Protein AF-A0A4U7CLE0-F1 (afdb_monomer_lite)

Structure (mmCIF, N/CA/C/O backbone):
data_AF-A0A4U7CLE0-F1
#
_entry.id   AF-A0A4U7CLE0-F1
#
loop_
_atom_site.group_PDB
_atom_site.id
_atom_site.type_symbol
_atom_site.label_atom_id
_atom_site.label_alt_id
_atom_site.label_comp_id
_atom_site.label_asym_id
_atom_site.label_entity_id
_atom_site.label_seq_id
_atom_site.pdbx_PDB_ins_code
_atom_site.Cartn_x
_atom_site.Cartn_y
_atom_site.Cartn_z
_atom_site.occupancy
_atom_site.B_iso_or_equiv
_atom_site.auth_seq_id
_atom_site.auth_comp_id
_atom_site.auth_asym_id
_atom_site.auth_atom_id
_atom_site.pdbx_PDB_model_num
ATOM 1 N N . MET A 1 1 ? -67.711 -23.130 30.807 1.00 40.66 1 MET A N 1
ATOM 2 C CA . MET A 1 1 ? -66.613 -24.091 31.036 1.00 40.66 1 MET A CA 1
ATOM 3 C C . MET A 1 1 ? -65.435 -23.327 31.626 1.00 40.66 1 MET A C 1
ATOM 5 O O . MET A 1 1 ? -64.977 -22.416 30.959 1.00 40.66 1 MET A O 1
ATOM 9 N N . LYS A 1 2 ? -65.021 -23.701 32.847 1.00 35.91 2 LYS A N 1
ATOM 10 C CA . LYS A 1 2 ? -63.702 -23.518 33.491 1.00 35.91 2 LYS A CA 1
ATOM 11 C C . LYS A 1 2 ? -63.075 -22.110 33.518 1.00 35.91 2 LYS A C 1
ATOM 13 O O . LYS A 1 2 ? -62.441 -21.675 32.570 1.00 35.91 2 LYS A O 1
ATOM 18 N N . ASP A 1 3 ? -63.266 -21.456 34.660 1.00 41.31 3 ASP A N 1
ATOM 19 C CA . ASP A 1 3 ? -62.210 -21.171 35.640 1.00 41.31 3 ASP A CA 1
ATOM 20 C C . ASP A 1 3 ? -60.822 -20.677 35.170 1.00 41.31 3 ASP A C 1
ATOM 22 O O . ASP A 1 3 ? -60.054 -21.418 34.566 1.00 41.31 3 ASP A O 1
ATOM 26 N N . ILE A 1 4 ? -60.469 -19.501 35.717 1.00 48.44 4 ILE A N 1
ATOM 27 C CA . ILE A 1 4 ? -59.294 -19.308 36.593 1.00 48.44 4 ILE A CA 1
ATOM 28 C C . ILE A 1 4 ? -57.931 -18.989 35.943 1.00 48.44 4 ILE A C 1
ATOM 30 O O . ILE A 1 4 ? -57.308 -19.829 35.309 1.00 48.44 4 ILE A O 1
ATOM 34 N N . LEU A 1 5 ? -57.443 -17.801 36.353 1.00 43.69 5 LEU A N 1
ATOM 35 C CA . LEU A 1 5 ? -56.047 -17.394 36.600 1.00 43.69 5 LEU A CA 1
ATOM 36 C C . LEU A 1 5 ? -55.096 -17.371 35.384 1.00 43.69 5 LEU A C 1
ATOM 38 O O . LEU A 1 5 ? -55.234 -18.112 34.431 1.00 43.69 5 LEU A O 1
ATOM 42 N N . LEU A 1 6 ? -54.072 -16.532 35.306 1.00 46.84 6 LEU A N 1
ATOM 43 C CA . LEU A 1 6 ? -53.240 -15.880 36.312 1.00 46.84 6 LEU A CA 1
ATOM 44 C C . LEU A 1 6 ? -52.774 -14.558 35.662 1.00 46.84 6 LEU A C 1
ATOM 46 O O . LEU A 1 6 ? -52.442 -14.523 34.482 1.00 46.84 6 LEU A O 1
ATOM 50 N N . GLN A 1 7 ? -52.850 -13.431 36.371 1.00 42.03 7 GLN A N 1
ATOM 51 C CA . GLN A 1 7 ? -51.646 -12.787 36.916 1.00 42.03 7 GLN A CA 1
ATOM 52 C C . GLN A 1 7 ? -50.522 -12.585 35.888 1.00 42.03 7 GLN A C 1
ATOM 54 O O . GLN A 1 7 ? -49.706 -13.464 35.653 1.00 42.03 7 GLN A O 1
ATOM 59 N N . HIS A 1 8 ? -50.375 -11.365 35.399 1.00 45.88 8 HIS A N 1
ATOM 60 C CA . HIS A 1 8 ? -49.468 -10.401 36.022 1.00 45.88 8 HIS A CA 1
ATOM 61 C C . HIS A 1 8 ? -49.809 -9.044 35.392 1.00 45.88 8 HIS A C 1
ATOM 63 O O . HIS A 1 8 ? -49.817 -8.894 34.179 1.00 45.88 8 HIS A O 1
ATOM 69 N N . SER A 1 9 ? -50.388 -8.122 36.159 1.00 44.41 9 SER A N 1
ATOM 70 C CA . SER A 1 9 ? -49.627 -7.142 36.940 1.00 44.41 9 SER A CA 1
ATOM 71 C C . SER A 1 9 ? -48.774 -6.267 36.021 1.00 44.41 9 SER A C 1
ATOM 73 O O . SER A 1 9 ? -48.004 -6.767 35.220 1.00 44.41 9 SER A O 1
ATOM 75 N N . LEU A 1 10 ? -48.703 -4.971 36.176 1.00 45.88 10 LEU A N 1
ATOM 76 C CA . LEU A 1 10 ? -49.367 -4.061 37.072 1.00 45.88 10 LEU A CA 1
ATOM 77 C C . LEU A 1 10 ? -48.814 -2.740 36.517 1.00 45.88 10 LEU A C 1
ATOM 79 O O . LEU A 1 10 ? -47.602 -2.575 36.506 1.00 45.88 10 LEU A O 1
ATOM 83 N N . TRP A 1 11 ? -49.683 -1.835 36.083 1.00 40.91 11 TRP A N 1
ATOM 84 C CA . TRP A 1 11 ? -49.598 -0.440 36.510 1.00 40.91 11 TRP A CA 1
ATOM 85 C C . TRP A 1 11 ? -48.518 0.420 35.817 1.00 40.91 11 TRP A C 1
ATOM 87 O O . TRP A 1 11 ? -47.322 0.184 35.891 1.00 40.91 11 TRP A O 1
ATOM 97 N N . ILE A 1 12 ? -48.959 1.371 34.985 1.00 43.28 12 ILE A N 1
ATOM 98 C CA . ILE A 1 12 ? -49.160 2.781 35.392 1.00 43.28 12 ILE A CA 1
ATOM 99 C C . ILE A 1 12 ? -47.794 3.381 35.771 1.00 43.28 12 ILE A C 1
ATOM 101 O O . ILE A 1 12 ? -47.243 3.089 36.819 1.00 43.28 12 ILE A O 1
ATOM 105 N N . GLY A 1 13 ? -47.135 4.142 34.903 1.00 41.06 13 GLY A N 1
ATOM 106 C CA . GLY A 1 13 ? -47.599 5.456 34.471 1.00 41.06 13 GLY A CA 1
ATOM 107 C C . GLY A 1 13 ? -47.085 6.514 35.449 1.00 41.06 13 GLY A C 1
ATOM 108 O O . GLY A 1 13 ? -47.757 6.775 36.434 1.00 41.06 13 GLY A O 1
ATOM 109 N N . ILE A 1 14 ? -45.914 7.109 35.184 1.00 49.94 14 ILE A N 1
ATOM 110 C CA . ILE A 1 14 ? -45.386 8.311 35.864 1.00 49.94 14 ILE A CA 1
ATOM 111 C C . ILE A 1 14 ? -44.553 9.075 34.814 1.00 49.94 14 ILE A C 1
ATOM 113 O O . ILE A 1 14 ? -43.572 8.540 34.314 1.00 49.94 14 ILE A O 1
ATOM 117 N N . VAL A 1 15 ? -45.087 10.127 34.185 1.00 46.94 15 VAL A N 1
ATOM 118 C CA . VAL A 1 15 ? -45.097 11.552 34.593 1.00 46.94 15 VAL A CA 1
ATOM 119 C C . VAL A 1 15 ? -43.751 12.266 34.378 1.00 46.94 15 VAL A C 1
ATOM 121 O O . VAL A 1 15 ? -42.725 11.921 34.949 1.00 46.94 15 VAL A O 1
ATOM 124 N N . PHE A 1 16 ? -43.840 13.308 33.544 1.00 45.84 16 PHE A N 1
ATOM 125 C CA . PHE A 1 16 ? -42.954 14.460 33.356 1.00 45.84 16 PHE A CA 1
ATOM 126 C C . PHE A 1 16 ? -42.099 14.863 34.576 1.00 45.84 16 PHE A C 1
ATOM 128 O O . PHE A 1 16 ? -42.643 15.285 35.591 1.00 45.84 16 PHE A O 1
ATOM 135 N N . ALA A 1 17 ? -40.774 14.860 34.401 1.00 42.44 17 ALA A N 1
ATOM 136 C CA . ALA A 1 17 ? -39.764 15.761 34.987 1.00 42.44 17 ALA A CA 1
ATOM 137 C C . ALA A 1 17 ? -38.390 15.249 34.500 1.00 42.44 17 ALA A C 1
ATOM 139 O O . ALA A 1 17 ? -38.132 14.059 34.581 1.00 42.44 17 ALA A O 1
ATOM 140 N N . GLY A 1 18 ? -37.444 16.004 33.958 1.00 35.59 18 GLY A N 1
ATOM 141 C CA . GLY A 1 18 ? -37.301 17.425 33.726 1.00 35.59 18 GLY A CA 1
ATOM 142 C C . GLY A 1 18 ? -35.910 17.679 33.123 1.00 35.59 18 GLY A C 1
ATOM 143 O O . GLY A 1 18 ? -35.146 16.753 32.870 1.00 35.59 18 GLY A O 1
ATOM 144 N N . VAL A 1 19 ? -35.591 18.965 32.981 1.00 43.28 19 VAL A N 1
ATOM 145 C CA . VAL A 1 19 ? -34.226 19.516 32.920 1.00 43.28 19 VAL A CA 1
ATOM 146 C C . VAL A 1 19 ? -33.447 19.287 31.615 1.00 43.28 19 VAL A C 1
ATOM 148 O O . VAL A 1 19 ? -32.623 18.394 31.467 1.00 43.28 19 VAL A O 1
ATOM 151 N N . LEU A 1 20 ? -33.663 20.212 30.679 1.00 44.00 20 LEU A N 1
ATOM 152 C CA . LEU A 1 20 ? -32.639 21.160 30.218 1.00 44.00 20 LEU A CA 1
ATOM 153 C C . LEU A 1 20 ? -31.181 20.832 30.635 1.00 44.00 20 LEU A C 1
ATOM 155 O O . LEU A 1 20 ? -30.659 21.444 31.560 1.00 44.00 20 LEU A O 1
ATOM 159 N N . ALA A 1 21 ? -30.510 19.905 29.947 1.00 45.47 21 ALA A N 1
ATOM 160 C CA . ALA A 1 21 ? -29.055 19.734 30.037 1.00 45.47 21 ALA A CA 1
ATOM 161 C C . ALA A 1 21 ? -28.500 18.917 28.854 1.00 45.47 21 ALA A C 1
ATOM 163 O O . ALA A 1 21 ? -28.025 17.800 29.020 1.00 45.47 21 ALA A O 1
ATOM 164 N N . VAL A 1 22 ? -28.523 19.476 27.642 1.00 40.94 22 VAL A N 1
ATOM 165 C CA . VAL A 1 22 ? -27.595 19.043 26.576 1.00 40.94 22 VAL A CA 1
ATOM 166 C C . VAL A 1 22 ? -26.777 20.252 26.136 1.00 40.94 22 VAL A C 1
ATOM 168 O O . VAL A 1 22 ? -26.729 20.643 24.976 1.00 40.94 22 VAL A O 1
ATOM 171 N N . ALA A 1 23 ? -26.160 20.894 27.124 1.00 42.25 23 ALA A N 1
ATOM 172 C CA . ALA A 1 23 ? -24.955 21.666 26.912 1.00 42.25 23 ALA A CA 1
ATOM 173 C C . ALA A 1 23 ? -23.780 20.761 27.300 1.00 42.25 23 ALA A C 1
ATOM 175 O O . ALA A 1 23 ? -23.772 20.194 28.388 1.00 42.25 23 ALA A O 1
ATOM 176 N N . LEU A 1 24 ? -22.788 20.681 26.411 1.00 43.50 24 LEU A N 1
ATOM 177 C CA . LEU A 1 24 ? -21.425 20.212 26.681 1.00 43.50 24 LEU A CA 1
ATOM 178 C C . LEU A 1 24 ? -21.230 18.694 26.853 1.00 43.50 24 LEU A C 1
ATOM 180 O O . LEU A 1 24 ? -20.887 18.207 27.924 1.00 43.50 24 LEU A O 1
ATOM 184 N N . VAL A 1 25 ? -21.226 17.978 25.725 1.00 43.31 25 VAL A N 1
ATOM 185 C CA . VAL A 1 25 ? -20.237 16.900 25.521 1.00 43.31 25 VAL A CA 1
ATOM 186 C C . VAL A 1 25 ? -19.286 17.308 24.390 1.00 43.31 25 VAL A C 1
ATOM 188 O O . VAL A 1 25 ? -19.076 16.600 23.416 1.00 43.31 25 VAL A O 1
ATOM 191 N N . SER A 1 26 ? -18.676 18.488 24.536 1.00 43.38 26 SER A N 1
ATOM 192 C CA . SER A 1 26 ? -17.303 18.677 24.066 1.00 43.38 26 SER A CA 1
ATOM 193 C C . SER A 1 26 ? -16.402 18.064 25.124 1.00 43.38 26 SER A C 1
ATOM 195 O O . SER A 1 26 ? -15.986 18.730 26.068 1.00 43.38 26 SER A O 1
ATOM 197 N N . LYS A 1 27 ? -16.141 16.767 25.002 1.00 37.81 27 LYS A N 1
ATOM 198 C CA . LYS A 1 27 ? -15.020 16.143 25.693 1.00 37.81 27 LYS A CA 1
ATOM 199 C C . LYS A 1 27 ? -14.521 14.996 24.842 1.00 37.81 27 LYS A C 1
ATOM 201 O O . LYS A 1 27 ? -15.041 13.891 24.883 1.00 37.81 27 LYS A O 1
ATOM 206 N N . THR A 1 28 ? -13.511 15.349 24.057 1.00 37.78 28 THR A N 1
ATOM 207 C CA . THR A 1 28 ? -12.345 14.504 23.857 1.00 37.78 28 THR A CA 1
ATOM 208 C C . THR A 1 28 ? -12.708 13.123 23.328 1.00 37.78 28 THR A C 1
ATOM 210 O O . THR A 1 28 ? -12.838 12.165 24.086 1.00 37.78 28 THR A O 1
ATOM 213 N N . ILE A 1 29 ? -12.752 12.992 21.999 1.00 39.56 29 ILE A N 1
ATOM 214 C CA . ILE A 1 29 ? -12.310 11.737 21.393 1.00 39.56 29 ILE A CA 1
ATOM 215 C C . ILE A 1 29 ? -10.848 11.623 21.819 1.00 39.56 29 ILE A C 1
ATOM 217 O O . ILE A 1 29 ? -9.944 12.169 21.188 1.00 39.56 29 ILE A O 1
ATOM 221 N N . MET A 1 30 ? -10.639 11.022 22.993 1.00 34.88 30 MET A N 1
ATOM 222 C CA . MET A 1 30 ? -9.356 10.498 23.390 1.00 34.88 30 MET A CA 1
ATOM 223 C C . MET A 1 30 ? -8.995 9.579 22.245 1.00 34.88 30 MET A C 1
ATOM 225 O O . MET A 1 30 ? -9.617 8.538 22.032 1.00 34.88 30 MET A O 1
ATOM 229 N N . ARG A 1 31 ? -8.014 10.042 21.480 1.00 37.50 31 ARG A N 1
ATOM 230 C CA . ARG A 1 31 ? -7.074 9.244 20.723 1.00 37.50 31 ARG A CA 1
ATOM 231 C C . ARG A 1 31 ? -6.514 8.202 21.697 1.00 37.50 31 ARG A C 1
ATOM 233 O O . ARG A 1 31 ? -5.413 8.341 22.205 1.00 37.50 31 ARG A O 1
ATOM 240 N N . SER A 1 32 ? -7.314 7.189 22.028 1.00 33.50 32 SER A N 1
ATOM 241 C CA . SER A 1 32 ? -6.799 5.888 22.412 1.00 33.50 32 SER A CA 1
ATOM 242 C C . SER A 1 32 ? -6.222 5.340 21.123 1.00 33.50 32 SER A C 1
ATOM 244 O O . SER A 1 32 ? -6.834 4.539 20.423 1.00 33.50 32 SER A O 1
ATOM 246 N N . GLU A 1 33 ? -5.036 5.843 20.790 1.00 42.88 33 GLU A N 1
ATOM 247 C CA . GLU A 1 33 ? -3.987 4.981 20.290 1.00 42.88 33 GLU A CA 1
ATOM 248 C C . GLU A 1 33 ? -3.898 3.864 21.323 1.00 42.88 33 GLU A C 1
ATOM 250 O O . GLU A 1 33 ? -3.228 3.971 22.351 1.00 42.88 33 GLU A O 1
ATOM 255 N N . LEU A 1 34 ? -4.695 2.818 21.098 1.00 43.78 34 LEU A N 1
ATOM 256 C CA . LEU A 1 34 ? -4.426 1.516 21.651 1.00 43.78 34 LEU A CA 1
ATOM 257 C C . LEU A 1 34 ? -3.068 1.177 21.042 1.00 43.78 34 LEU A C 1
ATOM 259 O O . LEU A 1 34 ? -2.982 0.672 19.929 1.00 43.78 34 LEU A O 1
ATOM 263 N N . SER A 1 35 ? -2.003 1.605 21.720 1.00 45.56 35 SER A N 1
ATOM 264 C CA . SER A 1 35 ? -0.630 1.263 21.397 1.00 45.56 35 SER A CA 1
ATOM 265 C C . SER A 1 35 ? -0.487 -0.211 21.744 1.00 45.56 35 SER A C 1
ATOM 267 O O . SER A 1 35 ? 0.071 -0.608 22.767 1.00 45.56 35 SER A O 1
ATOM 269 N N . THR A 1 36 ? -1.114 -1.050 20.922 1.00 55.31 36 THR A N 1
ATOM 270 C CA . THR A 1 36 ? -0.739 -2.440 20.784 1.00 55.31 36 THR A CA 1
ATOM 271 C C . THR A 1 36 ? 0.696 -2.381 20.319 1.00 55.31 36 THR A C 1
ATOM 273 O O . THR A 1 36 ? 0.968 -1.988 19.184 1.00 55.31 36 THR A O 1
ATOM 276 N N . SER A 1 37 ? 1.614 -2.685 21.238 1.00 54.88 37 SER A N 1
ATOM 277 C CA . SER A 1 37 ? 3.017 -2.869 20.894 1.00 54.88 37 SER A CA 1
ATOM 278 C C . SER A 1 37 ? 3.090 -3.696 19.609 1.00 54.88 37 SER A C 1
ATOM 280 O O . SER A 1 37 ? 2.337 -4.673 19.500 1.00 54.88 37 SER A O 1
ATOM 282 N N . PRO A 1 38 ? 3.946 -3.314 18.644 1.00 57.75 38 PRO A N 1
ATOM 283 C CA . PRO A 1 38 ? 4.054 -4.029 17.385 1.00 57.75 38 PRO A CA 1
ATOM 284 C C . PRO A 1 38 ? 4.194 -5.521 17.681 1.00 57.75 38 PRO A C 1
ATOM 286 O O . PRO A 1 38 ? 5.009 -5.875 18.544 1.00 57.75 38 PRO A O 1
ATOM 289 N N . PRO A 1 39 ? 3.435 -6.412 17.020 1.00 64.62 39 PRO A N 1
ATOM 290 C CA . PRO A 1 39 ? 3.640 -7.837 17.216 1.00 64.62 39 PRO A CA 1
ATOM 291 C C . PRO A 1 39 ? 5.121 -8.143 16.976 1.00 64.62 39 PRO A C 1
ATOM 293 O O . PRO A 1 39 ? 5.694 -7.671 15.998 1.00 64.62 39 PRO A O 1
ATOM 296 N N . SER A 1 40 ? 5.765 -8.923 17.849 1.00 72.50 40 SER A N 1
ATOM 297 C CA . SER A 1 40 ? 7.218 -9.204 17.806 1.00 72.50 40 SER A CA 1
ATOM 298 C C . SER A 1 40 ? 7.715 -9.731 16.448 1.00 72.50 40 SER A C 1
ATOM 300 O O . SER A 1 40 ? 8.906 -9.682 16.142 1.00 72.50 40 SER A O 1
ATOM 302 N N . HIS A 1 41 ? 6.795 -10.207 15.607 1.00 85.56 41 HIS A N 1
ATOM 303 C CA . HIS A 1 41 ? 7.037 -10.742 14.275 1.00 85.56 41 HIS A CA 1
ATOM 304 C C . HIS A 1 41 ? 6.485 -9.872 13.134 1.00 85.56 41 HIS A C 1
ATOM 306 O O . HIS A 1 41 ? 6.384 -10.364 12.012 1.00 85.56 41 HIS A O 1
ATOM 312 N N . TYR A 1 42 ? 6.167 -8.593 13.371 1.00 88.06 42 TYR A N 1
ATOM 313 C CA . TYR A 1 42 ? 5.502 -7.723 12.390 1.00 88.06 42 TYR A CA 1
ATOM 314 C C . TYR A 1 42 ? 6.218 -7.683 11.032 1.00 88.06 42 TYR A C 1
ATOM 316 O O . TYR A 1 42 ? 5.565 -7.799 10.004 1.00 88.06 42 TYR A O 1
ATOM 324 N N . ARG A 1 43 ? 7.559 -7.650 10.988 1.00 92.56 43 ARG A N 1
ATOM 325 C CA . ARG A 1 43 ? 8.315 -7.705 9.717 1.00 92.56 43 ARG A CA 1
ATOM 326 C C . ARG A 1 43 ? 8.123 -9.019 8.954 1.00 92.56 43 ARG A C 1
ATOM 328 O O . ARG A 1 43 ? 8.028 -9.020 7.729 1.00 92.56 43 ARG A O 1
ATOM 335 N N . LYS A 1 44 ? 8.062 -10.148 9.668 1.00 94.00 44 LYS A N 1
ATOM 336 C CA . LYS A 1 44 ? 7.809 -11.469 9.070 1.00 94.00 44 LYS A CA 1
ATOM 337 C C . LYS A 1 44 ? 6.370 -11.556 8.559 1.00 94.00 44 LYS A C 1
ATOM 339 O O . LYS A 1 44 ? 6.156 -12.074 7.464 1.00 94.00 44 LYS A O 1
ATOM 344 N N . THR A 1 45 ? 5.414 -11.028 9.321 1.00 93.75 45 THR A N 1
ATOM 345 C CA . THR A 1 45 ? 4.008 -10.926 8.915 1.00 93.75 45 THR A CA 1
ATOM 346 C C . THR A 1 45 ? 3.868 -10.052 7.675 1.00 93.75 45 THR A C 1
ATOM 348 O O . THR A 1 45 ? 3.356 -10.541 6.680 1.00 93.75 45 THR A O 1
ATOM 351 N N . ALA A 1 46 ? 4.425 -8.836 7.679 1.00 94.62 46 ALA A N 1
ATOM 352 C CA . ALA A 1 46 ? 4.447 -7.931 6.530 1.00 94.62 46 ALA A CA 1
ATOM 353 C C . ALA A 1 46 ? 4.955 -8.638 5.274 1.00 94.62 46 ALA A C 1
ATOM 355 O O . ALA A 1 46 ? 4.236 -8.701 4.283 1.00 94.62 46 ALA A O 1
ATOM 356 N N . ARG A 1 47 ? 6.142 -9.261 5.345 1.00 95.38 47 ARG A N 1
ATOM 357 C CA . ARG A 1 47 ? 6.714 -10.030 4.229 1.00 95.38 47 ARG A CA 1
ATOM 358 C C . ARG A 1 47 ? 5.784 -11.145 3.749 1.00 95.38 47 ARG A C 1
ATOM 360 O O . ARG A 1 47 ? 5.593 -11.307 2.553 1.00 95.38 47 ARG A O 1
ATOM 367 N N . THR A 1 48 ? 5.217 -11.920 4.669 1.00 95.06 48 THR A N 1
ATOM 368 C CA . THR A 1 48 ? 4.325 -13.036 4.316 1.00 95.06 48 THR A CA 1
ATOM 369 C C . THR A 1 48 ? 3.040 -12.540 3.658 1.00 95.06 48 THR A C 1
ATOM 371 O O . THR A 1 48 ? 2.546 -13.188 2.743 1.00 95.06 48 THR A O 1
ATOM 374 N N . THR A 1 49 ? 2.504 -11.408 4.115 1.00 95.06 49 THR A N 1
ATOM 375 C CA . THR A 1 49 ? 1.280 -10.816 3.577 1.00 95.06 49 THR A CA 1
ATOM 376 C C . THR A 1 49 ? 1.517 -10.218 2.194 1.00 95.06 49 THR A C 1
ATOM 378 O O . THR A 1 49 ? 0.785 -10.562 1.276 1.00 95.06 49 THR A O 1
ATOM 381 N N . VAL A 1 50 ? 2.557 -9.395 2.000 1.00 94.81 50 VAL A N 1
ATOM 382 C CA . VAL A 1 50 ? 2.812 -8.764 0.687 1.00 94.81 50 VAL A CA 1
ATOM 383 C C . VAL A 1 50 ? 3.143 -9.780 -0.402 1.00 94.81 50 VAL A C 1
ATOM 385 O O . VAL A 1 50 ? 2.681 -9.626 -1.522 1.00 94.81 50 VAL A O 1
ATOM 388 N N . ASN A 1 51 ? 3.839 -10.868 -0.059 1.00 94.88 51 ASN A N 1
ATOM 389 C CA . ASN A 1 51 ? 4.150 -11.951 -0.996 1.00 94.88 51 ASN A CA 1
ATOM 390 C C . ASN A 1 51 ? 2.905 -12.690 -1.532 1.00 94.88 51 ASN A C 1
ATOM 392 O O . ASN A 1 51 ? 3.033 -13.515 -2.428 1.00 94.88 51 ASN A O 1
ATOM 396 N N . ARG A 1 52 ? 1.717 -12.473 -0.951 1.00 94.00 52 ARG A N 1
ATOM 397 C CA . ARG A 1 52 ? 0.457 -13.065 -1.432 1.00 94.00 52 ARG A CA 1
ATOM 398 C C . ARG A 1 52 ? -0.265 -12.188 -2.453 1.00 94.00 52 ARG A C 1
ATOM 400 O O . ARG A 1 52 ? -1.241 -12.654 -3.028 1.00 94.00 52 ARG A O 1
ATOM 407 N N . VAL A 1 53 ? 0.176 -10.945 -2.641 1.00 93.69 53 VAL A N 1
ATOM 408 C CA . VAL A 1 53 ? -0.414 -10.023 -3.614 1.00 93.69 53 VAL A CA 1
ATOM 409 C C . VAL A 1 53 ? 0.039 -10.444 -5.013 1.00 93.69 53 VAL A C 1
ATOM 411 O O . VAL A 1 53 ? 1.228 -10.639 -5.256 1.00 93.69 53 VAL A O 1
ATOM 414 N N . HIS A 1 54 ? -0.901 -10.621 -5.936 1.00 92.38 54 HIS A N 1
ATOM 415 C CA . HIS A 1 54 ? -0.608 -10.912 -7.336 1.00 92.38 54 HIS A CA 1
ATOM 416 C C . HIS A 1 54 ? 0.213 -9.779 -7.961 1.00 92.38 54 HIS A C 1
ATOM 418 O O . HIS A 1 54 ? 0.031 -8.613 -7.618 1.00 92.38 54 HIS A O 1
ATOM 424 N N . GLY A 1 55 ? 1.144 -10.126 -8.849 1.00 89.38 55 GLY A N 1
ATOM 425 C CA . GLY A 1 55 ? 2.097 -9.175 -9.423 1.00 89.38 55 GLY A CA 1
ATOM 426 C C . GLY A 1 55 ? 3.283 -8.842 -8.513 1.00 89.38 55 GLY A C 1
ATOM 427 O O . GLY A 1 55 ? 4.209 -8.166 -8.946 1.00 89.38 55 GLY A O 1
ATOM 428 N N . TYR A 1 56 ? 3.313 -9.324 -7.262 1.00 93.44 56 TYR A N 1
ATOM 429 C CA . TYR A 1 56 ? 4.422 -9.049 -6.344 1.00 93.44 56 TYR A CA 1
ATOM 430 C C . TYR A 1 56 ? 5.777 -9.530 -6.871 1.00 93.44 56 TYR A C 1
ATOM 432 O O . TYR A 1 56 ? 6.767 -8.808 -6.764 1.00 93.44 56 TYR A O 1
ATOM 440 N N . ASP A 1 57 ? 5.816 -10.732 -7.446 1.00 93.50 57 ASP A N 1
ATOM 441 C CA . ASP A 1 57 ? 7.045 -11.310 -7.995 1.00 93.50 57 ASP A CA 1
ATOM 442 C C . ASP A 1 57 ? 7.456 -10.668 -9.336 1.00 93.50 57 ASP A C 1
ATOM 444 O O . ASP A 1 57 ? 8.603 -10.824 -9.750 1.00 93.50 57 ASP A O 1
ATOM 448 N N . ASP A 1 58 ? 6.560 -9.902 -9.971 1.00 92.44 58 ASP A N 1
ATOM 449 C CA . ASP A 1 58 ? 6.830 -9.146 -11.202 1.00 92.44 58 ASP A CA 1
ATOM 450 C C . ASP A 1 58 ? 7.452 -7.764 -10.913 1.00 92.44 58 ASP A C 1
ATOM 452 O O . ASP A 1 58 ? 7.995 -7.112 -11.807 1.00 92.44 58 ASP A O 1
ATOM 456 N N . LEU A 1 59 ? 7.405 -7.315 -9.653 1.00 91.81 59 LEU A N 1
ATOM 457 C CA . LEU A 1 59 ? 8.054 -6.089 -9.197 1.00 91.81 59 LEU A CA 1
ATOM 458 C C . LEU A 1 59 ? 9.575 -6.244 -9.130 1.00 91.81 59 LEU A C 1
ATOM 460 O O . LEU A 1 59 ? 10.104 -7.306 -8.790 1.00 91.81 59 LEU A O 1
ATOM 464 N N . THR A 1 60 ? 10.289 -5.136 -9.319 1.00 93.56 60 THR A N 1
ATOM 465 C CA . THR A 1 60 ? 11.736 -5.086 -9.085 1.00 93.56 60 THR A CA 1
ATOM 466 C C . THR A 1 60 ? 12.087 -5.314 -7.609 1.00 93.56 60 THR A C 1
ATOM 468 O O . THR A 1 60 ? 11.286 -5.056 -6.707 1.00 93.56 60 THR A O 1
ATOM 471 N N . ASP A 1 61 ? 13.340 -5.688 -7.330 1.00 93.38 61 ASP A N 1
ATOM 472 C CA . ASP A 1 61 ? 13.833 -5.875 -5.957 1.00 93.38 61 ASP A CA 1
ATOM 473 C C . ASP A 1 61 ? 13.586 -4.655 -5.055 1.00 93.38 61 ASP A C 1
ATOM 475 O O . ASP A 1 61 ? 13.227 -4.801 -3.883 1.00 93.38 61 ASP A O 1
ATOM 479 N N . HIS A 1 62 ? 13.741 -3.437 -5.589 1.00 92.25 62 HIS A N 1
ATOM 480 C CA . HIS A 1 62 ? 13.527 -2.213 -4.814 1.00 92.25 62 HIS A CA 1
ATOM 481 C C . HIS A 1 62 ? 12.043 -1.939 -4.548 1.00 92.25 62 HIS A C 1
ATOM 483 O O . HIS A 1 62 ? 11.701 -1.506 -3.449 1.00 92.25 62 HIS A O 1
ATOM 489 N N . GLN A 1 63 ? 11.153 -2.229 -5.500 1.00 93.12 63 GLN A N 1
ATOM 490 C CA . GLN A 1 63 ? 9.702 -2.132 -5.311 1.00 93.12 63 GLN A CA 1
ATOM 491 C C . GLN A 1 63 ? 9.209 -3.182 -4.304 1.00 93.12 63 GLN A C 1
ATOM 493 O O . GLN A 1 63 ? 8.428 -2.873 -3.400 1.00 93.12 63 GLN A O 1
ATOM 498 N N . GLN A 1 64 ? 9.725 -4.410 -4.395 1.00 95.31 64 GLN A N 1
ATOM 499 C CA . GLN A 1 64 ? 9.455 -5.476 -3.434 1.00 95.31 64 GLN A CA 1
ATOM 500 C C . GLN A 1 64 ? 9.921 -5.111 -2.021 1.00 95.31 64 GLN A C 1
ATOM 502 O O . GLN A 1 64 ? 9.197 -5.361 -1.050 1.00 95.31 64 GLN A O 1
ATOM 507 N N . ALA A 1 65 ? 11.125 -4.542 -1.891 1.00 94.56 65 ALA A N 1
ATOM 508 C CA . ALA A 1 65 ? 11.659 -4.059 -0.622 1.00 94.56 65 ALA A CA 1
ATOM 509 C C . ALA A 1 65 ? 10.790 -2.932 -0.054 1.00 94.56 65 ALA A C 1
ATOM 511 O O . ALA A 1 65 ? 10.379 -3.010 1.104 1.00 94.56 65 ALA A O 1
ATOM 512 N N . PHE A 1 66 ? 10.419 -1.960 -0.890 1.00 94.19 66 PHE A N 1
ATOM 513 C CA . PHE A 1 66 ? 9.522 -0.873 -0.518 1.00 94.19 66 PHE A CA 1
ATOM 514 C C . PHE A 1 66 ? 8.186 -1.389 0.040 1.00 94.19 66 PHE A C 1
ATOM 516 O O . PHE A 1 66 ? 7.781 -0.975 1.125 1.00 94.19 66 PHE A O 1
ATOM 523 N N . LEU A 1 67 ? 7.517 -2.334 -0.635 1.00 94.50 67 LEU A N 1
ATOM 524 C CA . LEU A 1 67 ? 6.251 -2.891 -0.138 1.00 94.50 67 LEU A CA 1
ATOM 525 C C . LEU A 1 67 ? 6.417 -3.602 1.207 1.00 94.50 67 LEU A C 1
ATOM 527 O O . LEU A 1 67 ? 5.580 -3.433 2.093 1.00 94.50 67 LEU A O 1
ATOM 531 N N . ARG A 1 68 ? 7.500 -4.372 1.388 1.00 95.69 68 ARG A N 1
ATOM 532 C CA . ARG A 1 68 ? 7.800 -5.046 2.665 1.00 95.69 68 ARG A CA 1
ATOM 533 C C . ARG A 1 68 ? 7.997 -4.036 3.795 1.00 95.69 68 ARG A C 1
ATOM 535 O O . ARG A 1 68 ? 7.490 -4.257 4.894 1.00 95.69 68 ARG A O 1
ATOM 542 N N . GLU A 1 69 ? 8.726 -2.953 3.537 1.00 94.75 69 GLU A N 1
ATOM 543 C CA . GLU A 1 69 ? 8.986 -1.893 4.515 1.00 94.75 69 GLU A CA 1
ATOM 544 C C . GLU A 1 69 ? 7.723 -1.094 4.840 1.00 94.75 69 GLU A C 1
ATOM 546 O O . GLU A 1 69 ? 7.423 -0.881 6.013 1.00 94.75 69 GLU A O 1
ATOM 551 N N . CYS A 1 70 ? 6.939 -0.725 3.827 1.00 93.88 70 CYS A N 1
ATOM 552 C CA . CYS A 1 70 ? 5.686 0.005 3.997 1.00 93.88 70 CYS A CA 1
ATOM 553 C C . CYS A 1 70 ? 4.654 -0.824 4.783 1.00 93.88 70 CYS A C 1
ATOM 555 O O . CYS A 1 70 ? 4.071 -0.349 5.755 1.00 93.88 70 CYS A O 1
ATOM 557 N N . ALA A 1 71 ? 4.505 -2.108 4.447 1.00 95.06 71 ALA A N 1
ATOM 558 C CA . ALA A 1 71 ? 3.680 -3.047 5.202 1.00 95.06 71 ALA A CA 1
ATOM 559 C C . ALA A 1 71 ? 4.159 -3.206 6.656 1.00 95.06 71 ALA A C 1
ATOM 561 O O . ALA A 1 71 ? 3.355 -3.248 7.589 1.00 95.06 71 ALA A O 1
ATOM 562 N N . ALA A 1 72 ? 5.473 -3.280 6.874 1.00 94.88 72 ALA A N 1
ATOM 563 C CA . ALA A 1 72 ? 6.025 -3.359 8.219 1.00 94.88 72 ALA A CA 1
ATOM 564 C C . ALA A 1 72 ? 5.734 -2.085 9.033 1.00 94.88 72 ALA A C 1
ATOM 566 O O . ALA A 1 72 ? 5.366 -2.212 10.199 1.00 94.88 72 ALA A O 1
ATOM 567 N N . ASP A 1 73 ? 5.832 -0.897 8.426 1.00 93.62 73 ASP A N 1
ATOM 568 C CA . ASP A 1 73 ? 5.463 0.381 9.055 1.00 93.62 73 ASP A CA 1
ATOM 569 C C . ASP A 1 73 ? 3.984 0.402 9.466 1.00 93.62 73 ASP A C 1
ATOM 571 O O . ASP A 1 73 ? 3.660 0.750 10.602 1.00 93.62 73 ASP A O 1
ATOM 575 N N . PHE A 1 74 ? 3.078 -0.066 8.600 1.00 93.69 74 PHE A N 1
ATOM 576 C CA . PHE A 1 74 ? 1.653 -0.152 8.933 1.00 93.69 74 PHE A CA 1
ATOM 577 C C . PHE A 1 74 ? 1.376 -1.076 10.120 1.00 93.69 74 PHE A C 1
ATOM 579 O O . PHE A 1 74 ? 0.716 -0.666 11.075 1.00 93.69 74 PHE A O 1
ATOM 586 N N . LEU A 1 75 ? 1.930 -2.291 10.116 1.00 93.00 75 LEU A N 1
ATOM 587 C CA . LEU A 1 75 ? 1.776 -3.202 11.255 1.00 93.00 75 LEU A CA 1
ATOM 588 C C . LEU A 1 75 ? 2.393 -2.624 12.535 1.00 93.00 75 LEU A C 1
ATOM 590 O O . LEU A 1 75 ? 1.859 -2.821 13.624 1.00 93.00 75 LEU A O 1
ATOM 594 N N . GLN A 1 76 ? 3.513 -1.905 12.419 1.00 92.00 76 GLN A N 1
ATOM 595 C CA . GLN A 1 76 ? 4.167 -1.260 13.555 1.00 92.00 76 GLN A CA 1
ATOM 596 C C . GLN A 1 76 ? 3.320 -0.126 14.148 1.00 92.00 76 GLN A C 1
ATOM 598 O O . GLN A 1 76 ? 3.339 0.081 15.360 1.00 92.00 76 GLN A O 1
ATOM 603 N N . ARG A 1 77 ? 2.555 0.580 13.312 1.00 89.88 77 ARG A N 1
ATOM 604 C CA . ARG A 1 77 ? 1.627 1.648 13.710 1.00 89.88 77 ARG A CA 1
ATOM 605 C C . ARG A 1 77 ? 0.255 1.132 14.167 1.00 89.88 77 ARG A C 1
ATOM 607 O O . ARG A 1 77 ? -0.599 1.940 14.520 1.00 89.88 77 ARG A O 1
ATOM 614 N N . GLY A 1 78 ? 0.047 -0.187 14.187 1.00 90.38 78 GLY A N 1
ATOM 615 C CA . GLY A 1 78 ? -1.189 -0.815 14.663 1.00 90.38 78 GLY A CA 1
ATOM 616 C C . GLY A 1 78 ? -2.305 -0.906 13.620 1.00 90.38 78 GLY A C 1
ATOM 617 O O . GLY A 1 78 ? -3.463 -1.084 13.993 1.00 90.38 78 GLY A O 1
ATOM 618 N N . TYR A 1 79 ? -1.985 -0.771 12.331 1.00 92.81 79 TYR A N 1
ATOM 619 C CA . TYR A 1 79 ? -2.929 -1.089 11.260 1.00 92.81 79 TYR A CA 1
ATOM 620 C C . TYR A 1 79 ? -2.935 -2.592 10.980 1.00 92.81 79 TYR A C 1
ATOM 622 O O . TYR A 1 79 ? -1.917 -3.272 11.120 1.00 92.81 79 TYR A O 1
ATOM 630 N N . ASP A 1 80 ? -4.071 -3.084 10.504 1.00 94.12 80 ASP A N 1
ATOM 631 C CA . ASP A 1 80 ? -4.202 -4.438 9.985 1.00 94.12 80 ASP A CA 1
ATOM 632 C C . ASP A 1 80 ? -3.889 -4.455 8.487 1.00 94.12 80 ASP A C 1
ATOM 634 O O . ASP A 1 80 ? -4.220 -3.515 7.758 1.00 94.12 80 ASP A O 1
ATOM 638 N N . LEU A 1 81 ? -3.263 -5.540 8.028 1.00 94.81 81 LEU A N 1
ATOM 639 C CA . LEU A 1 81 ? -2.957 -5.767 6.619 1.00 94.81 81 LEU A CA 1
ATOM 640 C C . LEU A 1 81 ? -3.731 -6.960 6.082 1.00 94.81 81 LEU A C 1
ATOM 642 O O . LEU A 1 81 ? -3.671 -8.050 6.657 1.00 94.81 81 LEU A O 1
ATOM 646 N N . ASN A 1 82 ? -4.350 -6.781 4.923 1.00 93.50 82 ASN A N 1
ATOM 647 C CA . ASN A 1 82 ? -5.027 -7.846 4.207 1.00 93.50 82 ASN A CA 1
ATOM 648 C C . ASN A 1 82 ? -4.555 -7.891 2.750 1.00 93.50 82 ASN A C 1
ATOM 650 O O . ASN A 1 82 ? -4.651 -6.903 2.027 1.00 93.50 82 ASN A O 1
ATOM 654 N N . ALA A 1 83 ? -4.025 -9.035 2.324 1.00 92.88 83 ALA A N 1
ATOM 655 C CA . ALA A 1 83 ? -3.654 -9.248 0.931 1.00 92.88 83 ALA A CA 1
ATOM 656 C C . ALA A 1 83 ? -4.881 -9.735 0.162 1.00 92.88 83 ALA A C 1
ATOM 658 O O . ALA A 1 83 ? -5.384 -10.830 0.414 1.00 92.88 83 ALA A O 1
ATOM 659 N N . GLN A 1 84 ? -5.349 -8.904 -0.758 1.00 90.19 84 GLN A N 1
ATOM 660 C CA . GLN A 1 84 ? -6.327 -9.268 -1.772 1.00 90.19 84 GLN A CA 1
ATOM 661 C C . GLN A 1 84 ? -5.597 -9.754 -3.027 1.00 90.19 84 GLN A C 1
ATOM 663 O O . GLN A 1 84 ? -4.367 -9.771 -3.066 1.00 90.19 84 GLN A O 1
ATOM 668 N N . VAL A 1 85 ? -6.362 -10.136 -4.056 1.00 86.19 85 VAL A N 1
ATOM 669 C CA . VAL A 1 85 ? -5.811 -10.652 -5.317 1.00 86.19 85 VAL A CA 1
ATOM 670 C C . VAL A 1 85 ? -4.735 -9.718 -5.865 1.00 86.19 85 VAL A C 1
ATOM 672 O O . VAL A 1 85 ? -3.611 -10.157 -5.998 1.00 86.19 85 VAL A O 1
ATOM 675 N N . ASP A 1 86 ? -5.028 -8.443 -6.101 1.00 84.38 86 ASP A N 1
ATOM 676 C CA . ASP A 1 86 ? -4.152 -7.479 -6.792 1.00 84.38 86 ASP A CA 1
ATOM 677 C C . ASP A 1 86 ? -3.611 -6.351 -5.894 1.00 84.38 86 ASP A C 1
ATOM 679 O O . ASP A 1 86 ? -2.886 -5.460 -6.342 1.00 84.38 86 ASP A O 1
ATOM 683 N N . ARG A 1 87 ? -3.985 -6.348 -4.612 1.00 92.12 87 ARG A N 1
ATOM 684 C CA . ARG A 1 87 ? -3.719 -5.220 -3.717 1.00 92.12 87 ARG A CA 1
ATOM 685 C C . ARG A 1 87 ? -3.492 -5.627 -2.271 1.00 92.12 87 ARG A C 1
ATOM 687 O O . ARG A 1 87 ? -3.999 -6.637 -1.787 1.00 92.12 87 ARG A O 1
ATOM 694 N N . LEU A 1 88 ? -2.786 -4.765 -1.557 1.00 96.12 88 LEU A N 1
ATOM 695 C CA . LEU A 1 88 ? -2.660 -4.777 -0.111 1.00 96.12 88 LEU A CA 1
ATOM 696 C C . LEU A 1 88 ? -3.612 -3.736 0.488 1.00 96.12 88 LEU A C 1
ATOM 698 O O 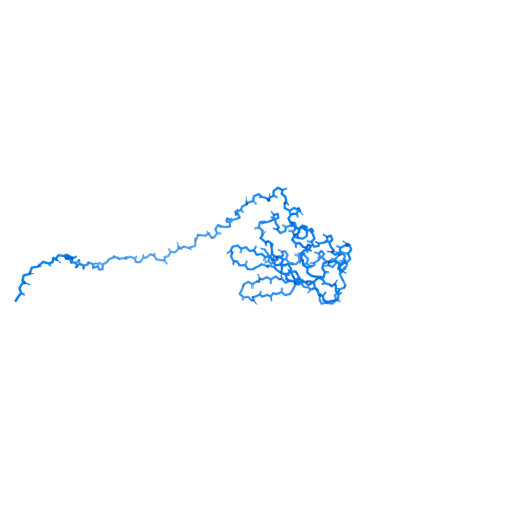. LEU A 1 88 ? -3.427 -2.532 0.306 1.00 96.12 88 LEU A O 1
ATOM 702 N N . GLU A 1 89 ? -4.610 -4.197 1.230 1.00 95.62 89 GLU A N 1
ATOM 703 C CA . GLU A 1 89 ? -5.515 -3.340 1.991 1.00 95.62 89 GLU A CA 1
ATOM 704 C C . GLU A 1 89 ? -4.960 -3.083 3.391 1.00 95.62 89 GLU A C 1
ATOM 706 O O . GLU A 1 89 ? -4.492 -3.996 4.076 1.00 95.62 89 GLU A O 1
ATOM 711 N N . VAL A 1 90 ? -5.051 -1.826 3.821 1.00 95.50 90 VAL A N 1
ATOM 712 C CA . VAL A 1 90 ? -4.659 -1.363 5.151 1.00 95.50 90 VAL A CA 1
ATOM 713 C C . VAL A 1 90 ? -5.907 -0.863 5.863 1.00 95.50 90 VAL A C 1
ATOM 715 O O . VAL A 1 90 ? -6.582 0.061 5.390 1.00 95.50 90 VAL A O 1
ATOM 718 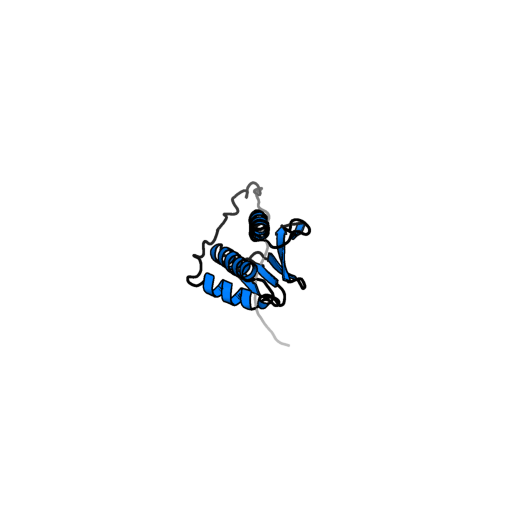N N . THR A 1 91 ? -6.226 -1.461 7.005 1.00 93.62 91 THR A N 1
ATOM 719 C CA . THR A 1 91 ? -7.480 -1.207 7.724 1.00 93.62 91 THR A CA 1
ATOM 720 C C . THR A 1 91 ? -7.244 -0.935 9.205 1.00 93.62 91 THR A C 1
ATOM 722 O O . THR A 1 91 ? -6.193 -1.244 9.759 1.00 93.62 91 THR A O 1
ATOM 725 N N . THR A 1 92 ? -8.249 -0.365 9.866 1.00 91.06 92 THR A N 1
ATOM 726 C CA . THR A 1 92 ? -8.402 -0.455 11.324 1.00 91.06 92 THR A CA 1
ATOM 727 C C . THR A 1 92 ? -9.803 -0.953 11.660 1.00 91.06 92 THR A C 1
ATOM 729 O O . THR A 1 92 ? -10.655 -1.078 10.779 1.00 91.06 92 THR A O 1
ATOM 732 N N . SER A 1 93 ? -10.099 -1.141 12.947 1.00 87.62 93 SER A N 1
ATOM 733 C CA . SER A 1 93 ? -11.456 -1.436 13.438 1.00 87.62 93 SER A CA 1
ATOM 734 C C . SER A 1 93 ? -12.527 -0.433 12.979 1.00 87.62 93 SER A C 1
ATOM 736 O O . SER A 1 93 ? -13.709 -0.760 12.941 1.00 87.62 93 SER A O 1
ATOM 738 N N . ASN A 1 94 ? -12.121 0.783 12.598 1.00 85.56 94 ASN A N 1
ATOM 739 C CA . ASN A 1 94 ? -13.005 1.856 12.138 1.00 85.56 94 ASN A CA 1
ATOM 740 C C . ASN A 1 94 ? -13.185 1.903 10.605 1.00 85.56 94 ASN A C 1
ATOM 742 O O . ASN A 1 94 ? -13.811 2.843 10.094 1.00 85.56 94 ASN A O 1
AT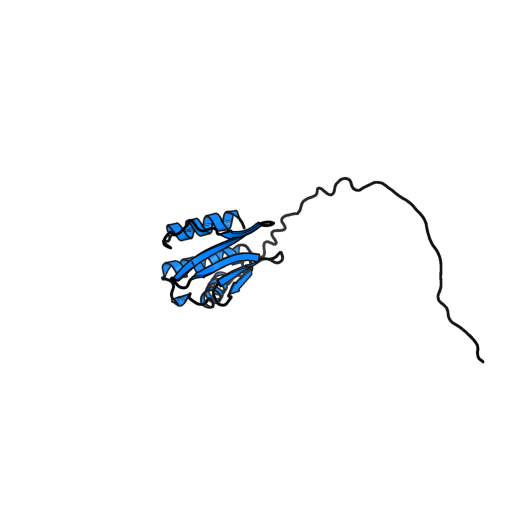OM 746 N N . GLY A 1 95 ? -12.623 0.931 9.879 1.00 88.25 95 GLY A N 1
ATOM 747 C CA . GLY A 1 95 ? -12.754 0.777 8.432 1.00 88.25 95 GLY A CA 1
ATOM 748 C C . GLY A 1 95 ? -11.439 0.930 7.652 1.00 88.25 95 GLY A C 1
ATOM 749 O O . GLY A 1 95 ? -10.352 0.901 8.240 1.00 88.25 95 GLY A O 1
ATOM 750 N N . PRO A 1 96 ? -11.529 1.079 6.317 1.00 92.00 96 PRO A N 1
ATOM 751 C CA . PRO A 1 96 ? -10.366 1.172 5.442 1.00 92.00 96 PRO A CA 1
ATOM 752 C C . PRO A 1 96 ? -9.572 2.456 5.667 1.00 92.00 96 PRO A C 1
ATOM 754 O O . PRO A 1 96 ? -10.124 3.489 6.058 1.00 92.00 96 PRO A O 1
ATOM 757 N N . ARG A 1 97 ? -8.263 2.374 5.417 1.00 93.56 97 ARG A N 1
ATOM 758 C CA . ARG A 1 97 ? -7.311 3.473 5.601 1.00 93.56 97 ARG A CA 1
ATOM 759 C C . ARG A 1 97 ? -6.431 3.706 4.391 1.00 93.56 97 ARG A C 1
ATOM 761 O O . ARG A 1 97 ? -6.299 4.848 3.965 1.00 93.56 97 ARG A O 1
ATOM 768 N N . ALA A 1 98 ? -5.875 2.646 3.821 1.00 94.50 98 ALA A N 1
ATOM 769 C CA . ALA A 1 98 ? -5.085 2.735 2.604 1.00 94.50 98 ALA A CA 1
ATOM 770 C C . ALA A 1 98 ? -5.241 1.484 1.742 1.00 94.50 98 ALA A C 1
ATOM 772 O O . ALA A 1 98 ? -5.684 0.435 2.211 1.00 94.50 98 ALA A O 1
ATOM 773 N N . CYS A 1 99 ? -4.864 1.615 0.478 1.00 93.75 99 CYS A N 1
ATOM 774 C CA . CYS A 1 99 ? -4.774 0.523 -0.474 1.00 93.75 99 CYS A CA 1
ATOM 775 C C . CYS A 1 99 ? -3.517 0.717 -1.322 1.00 93.75 99 CYS A C 1
ATOM 777 O O . CYS A 1 99 ? -3.290 1.816 -1.831 1.00 93.75 99 CYS A O 1
ATOM 779 N N . LEU A 1 100 ? -2.705 -0.330 -1.449 1.00 94.06 100 LEU A N 1
ATOM 780 C CA . LEU A 1 100 ? -1.539 -0.364 -2.328 1.00 94.06 100 LEU A CA 1
ATOM 781 C C . LEU A 1 100 ? -1.796 -1.423 -3.402 1.00 94.06 100 LEU A C 1
ATOM 783 O O . LEU A 1 100 ? -1.872 -2.605 -3.074 1.00 94.06 100 LEU A O 1
ATOM 787 N N . THR A 1 101 ? -1.947 -1.012 -4.656 1.00 93.44 101 THR A N 1
ATOM 788 C CA . THR A 1 101 ? -2.301 -1.899 -5.777 1.00 93.44 101 THR A CA 1
ATOM 789 C C . THR A 1 101 ? -1.099 -2.096 -6.688 1.00 93.44 101 THR A C 1
ATOM 791 O O . THR A 1 101 ? -0.435 -1.119 -7.040 1.00 93.44 101 THR A O 1
ATOM 794 N N . ILE A 1 102 ? -0.829 -3.344 -7.077 1.00 91.75 102 ILE A N 1
ATOM 795 C CA . ILE A 1 102 ? 0.156 -3.656 -8.115 1.00 91.75 102 ILE A CA 1
ATOM 796 C C . ILE A 1 102 ? -0.584 -3.691 -9.449 1.00 91.75 102 ILE A C 1
ATOM 798 O O . ILE A 1 102 ? -1.508 -4.474 -9.645 1.00 91.75 102 ILE A O 1
ATOM 802 N N . THR A 1 103 ? -0.209 -2.789 -10.344 1.00 89.00 103 THR A N 1
ATOM 803 C CA . THR A 1 103 ? -0.797 -2.673 -11.686 1.00 89.00 103 THR A CA 1
ATOM 804 C C . THR A 1 103 ? -0.201 -3.697 -12.649 1.00 89.00 103 THR A C 1
ATOM 806 O O . THR A 1 103 ? 0.871 -4.245 -12.397 1.00 89.00 103 THR A O 1
ATOM 809 N N . GLU A 1 104 ? -0.864 -3.904 -13.788 1.00 85.94 104 GLU A N 1
ATOM 810 C CA . GLU A 1 104 ? -0.378 -4.777 -14.871 1.00 85.94 104 GLU A CA 1
ATOM 811 C C . GLU A 1 104 ? 0.995 -4.342 -15.413 1.00 85.94 104 GLU A C 1
ATOM 813 O O . GLU A 1 104 ? 1.802 -5.184 -15.795 1.00 85.94 104 GLU A O 1
ATOM 818 N N . ASP A 1 105 ? 1.300 -3.042 -15.362 1.00 84.94 105 ASP A N 1
ATOM 819 C CA . ASP A 1 105 ? 2.597 -2.474 -15.755 1.00 84.94 105 ASP A CA 1
ATOM 820 C C . ASP A 1 105 ? 3.682 -2.616 -14.662 1.00 84.94 105 ASP A C 1
ATOM 822 O O . ASP A 1 105 ? 4.706 -1.930 -14.705 1.00 84.94 105 ASP A O 1
ATOM 826 N N . ALA A 1 106 ? 3.452 -3.458 -13.646 1.00 84.06 106 ALA A N 1
ATOM 827 C CA . ALA A 1 106 ? 4.329 -3.653 -12.488 1.00 84.06 106 ALA A CA 1
ATOM 828 C C . ALA A 1 106 ? 4.672 -2.340 -11.751 1.00 84.06 106 ALA A C 1
ATOM 830 O O . ALA A 1 106 ? 5.785 -2.140 -11.257 1.00 84.06 106 ALA A O 1
ATOM 831 N N . THR A 1 107 ? 3.702 -1.425 -11.659 1.00 87.62 107 THR A N 1
ATOM 832 C CA . THR A 1 107 ? 3.803 -0.204 -10.839 1.00 87.62 107 THR A CA 1
ATOM 833 C C . THR A 1 107 ? 2.910 -0.276 -9.607 1.00 87.62 107 THR A C 1
ATOM 835 O O . THR A 1 107 ? 1.909 -0.996 -9.599 1.00 87.62 107 THR A O 1
ATOM 838 N N . ILE A 1 108 ? 3.267 0.477 -8.569 1.00 89.94 108 ILE A N 1
ATOM 839 C CA . ILE A 1 108 ? 2.569 0.528 -7.286 1.00 89.94 108 ILE A CA 1
ATOM 840 C C . ILE A 1 108 ? 1.735 1.811 -7.213 1.00 89.94 108 ILE A C 1
ATOM 842 O O . ILE A 1 108 ? 2.266 2.922 -7.071 1.00 89.94 108 ILE A O 1
ATOM 846 N N . GLU A 1 109 ? 0.416 1.655 -7.256 1.00 91.12 109 GLU A N 1
ATOM 847 C CA . GLU A 1 109 ? -0.542 2.728 -6.984 1.00 91.12 109 GLU A CA 1
ATOM 848 C C . GLU A 1 109 ? -0.890 2.774 -5.496 1.00 91.12 109 GLU A C 1
ATOM 850 O O . GLU A 1 109 ? -1.058 1.736 -4.855 1.00 91.12 109 GLU A O 1
ATOM 855 N N . MET A 1 110 ? -1.019 3.982 -4.936 1.00 92.38 110 MET A N 1
ATOM 856 C CA . MET A 1 110 ? -1.377 4.174 -3.526 1.00 92.38 110 MET A CA 1
ATOM 857 C C . MET A 1 110 ? -2.614 5.055 -3.381 1.00 92.38 110 MET A C 1
ATOM 859 O O . MET A 1 110 ? -2.657 6.192 -3.864 1.00 92.38 110 MET A O 1
ATOM 863 N N . LEU A 1 111 ? -3.605 4.545 -2.655 1.00 92.31 111 LEU A N 1
ATOM 864 C CA . LEU A 1 111 ? -4.832 5.254 -2.310 1.00 92.31 111 LEU A CA 1
ATOM 865 C C . LEU A 1 111 ? -4.939 5.404 -0.790 1.00 92.31 111 LEU A C 1
ATOM 867 O O . LEU A 1 111 ? -4.683 4.452 -0.053 1.00 92.31 111 LEU A O 1
ATOM 871 N N . ALA A 1 112 ? -5.375 6.573 -0.326 1.00 93.00 112 ALA A N 1
ATOM 872 C CA . ALA A 1 112 ? -5.787 6.810 1.055 1.00 93.00 112 ALA A CA 1
ATOM 873 C C . ALA A 1 112 ? -7.312 6.878 1.143 1.00 93.00 112 ALA A C 1
ATOM 875 O O . ALA A 1 112 ? -7.964 7.386 0.234 1.00 93.00 112 ALA A O 1
ATOM 876 N N 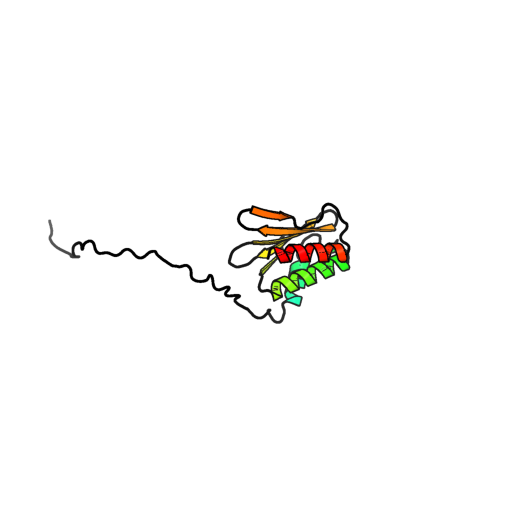. TYR A 1 113 ? -7.892 6.418 2.245 1.00 90.44 113 TYR A N 1
ATOM 877 C CA . TYR A 1 113 ? -9.314 6.598 2.518 1.00 90.44 113 TYR A CA 1
ATOM 878 C C . TYR A 1 113 ? -9.531 7.812 3.429 1.00 90.44 113 TYR A C 1
ATOM 880 O O . TYR A 1 113 ? -9.229 7.769 4.623 1.00 90.44 113 TYR A O 1
ATOM 888 N N . VAL A 1 114 ? -10.088 8.890 2.877 1.00 87.88 114 VAL A N 1
ATOM 889 C CA . VAL A 1 114 ? -10.308 10.173 3.559 1.00 87.88 114 VAL A CA 1
ATOM 890 C C . VAL A 1 114 ? -11.809 10.395 3.727 1.00 87.88 114 VAL A C 1
ATOM 892 O O . VAL A 1 114 ? -12.534 10.511 2.750 1.00 87.88 114 VAL A O 1
ATOM 895 N N . LYS A 1 115 ? -12.323 10.451 4.961 1.00 79.56 115 LYS A N 1
ATOM 896 C CA . LYS A 1 115 ? -13.750 10.754 5.195 1.00 79.56 115 LYS A CA 1
ATOM 897 C C . LYS A 1 115 ? -13.995 12.272 5.117 1.00 79.56 115 LYS A C 1
ATOM 899 O O . LYS A 1 115 ? -13.212 13.004 5.720 1.00 79.56 115 LYS A O 1
ATOM 904 N N . PRO A 1 116 ? -15.096 12.745 4.494 1.00 83.44 116 PRO A N 1
ATOM 905 C CA . PRO A 1 116 ? -16.174 11.980 3.848 1.00 83.44 116 PRO A CA 1
ATOM 906 C C . PRO A 1 116 ? -15.908 11.622 2.373 1.00 83.44 116 PRO A C 1
ATOM 908 O O . PRO A 1 116 ? -16.714 10.917 1.775 1.00 83.44 116 PRO A O 1
ATOM 911 N N . ASP A 1 117 ? -14.800 12.095 1.808 1.00 84.38 117 ASP A N 1
ATOM 912 C CA . ASP A 1 117 ? -14.507 12.103 0.369 1.00 84.38 117 ASP A CA 1
ATOM 913 C C . ASP A 1 117 ? -14.246 10.716 -0.257 1.00 84.38 117 ASP A C 1
ATOM 915 O O . ASP A 1 117 ? -14.283 10.567 -1.476 1.00 84.38 117 ASP A O 1
ATOM 919 N N . GLY A 1 118 ? -14.001 9.688 0.557 1.00 90.06 118 GLY A N 1
ATOM 920 C CA . GLY A 1 118 ? -13.749 8.318 0.113 1.00 90.06 118 GLY A CA 1
ATOM 921 C C . GLY A 1 118 ? -12.290 8.068 -0.279 1.00 90.06 118 GLY A C 1
ATOM 922 O O . GLY A 1 118 ? -11.365 8.555 0.371 1.00 90.06 118 GLY A O 1
ATOM 923 N N . TRP A 1 119 ? -12.073 7.246 -1.307 1.00 90.75 119 TRP A N 1
ATOM 924 C CA . TRP A 1 119 ? -10.733 6.894 -1.784 1.00 90.75 119 TRP A CA 1
ATOM 925 C C . TRP A 1 119 ? -10.098 8.043 -2.571 1.00 90.75 119 TRP A C 1
ATOM 927 O O . TRP A 1 119 ? -10.624 8.467 -3.598 1.00 90.75 119 TRP A O 1
ATOM 937 N N . GLN A 1 120 ? -8.936 8.505 -2.117 1.00 87.31 120 GLN A N 1
ATOM 938 C CA . GLN A 1 120 ? -8.136 9.540 -2.759 1.00 87.31 120 GLN A CA 1
ATOM 939 C C . GLN A 1 120 ? -6.799 8.972 -3.224 1.00 87.31 120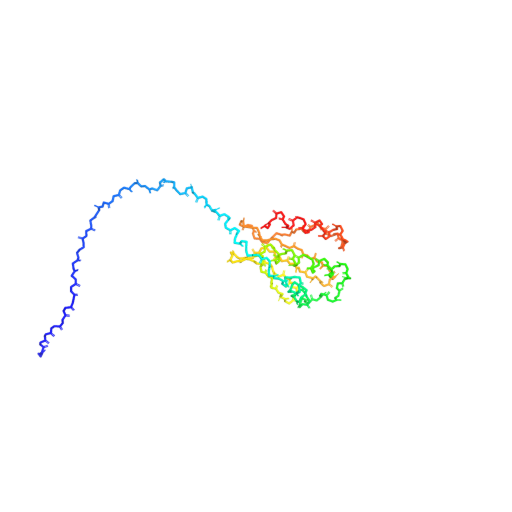 GLN A C 1
ATOM 941 O O . GLN A 1 120 ? -6.086 8.311 -2.468 1.00 87.31 120 GLN A O 1
ATOM 946 N N . ARG A 1 121 ? -6.446 9.254 -4.479 1.00 86.12 121 ARG A N 1
ATOM 947 C CA . ARG A 1 121 ? -5.169 8.846 -5.063 1.00 86.12 121 ARG A CA 1
ATOM 948 C C . ARG A 1 121 ? -4.039 9.739 -4.563 1.00 86.12 121 ARG A C 1
ATOM 950 O O . ARG A 1 121 ? -4.135 10.961 -4.618 1.00 86.12 121 ARG A O 1
ATOM 957 N N . ILE A 1 122 ? -2.964 9.111 -4.099 1.00 80.88 122 ILE A N 1
ATOM 958 C CA . ILE A 1 122 ? -1.809 9.782 -3.485 1.00 80.88 122 ILE A CA 1
ATOM 959 C C . ILE A 1 122 ? -0.671 10.017 -4.491 1.00 80.88 122 ILE A C 1
ATOM 961 O O . ILE A 1 122 ? 0.277 10.770 -4.238 1.00 80.88 122 ILE A O 1
ATOM 965 N N . ASP A 1 123 ? -0.784 9.415 -5.671 1.00 71.19 123 ASP A N 1
ATOM 966 C CA . ASP A 1 123 ? 0.243 9.473 -6.699 1.00 71.19 123 ASP A CA 1
ATOM 967 C C . ASP A 1 123 ? 0.485 10.901 -7.223 1.00 71.19 123 ASP A C 1
ATOM 969 O O . ASP A 1 123 ? -0.454 11.680 -7.421 1.00 71.19 123 ASP A O 1
ATOM 973 N N . PRO A 1 124 ? 1.744 11.276 -7.500 1.00 59.75 124 PRO A N 1
ATOM 974 C CA . PRO A 1 124 ? 2.023 12.222 -8.568 1.00 59.75 124 PRO A CA 1
ATOM 975 C C . PRO A 1 124 ? 1.722 11.537 -9.911 1.00 59.75 124 PRO A C 1
ATOM 977 O O . PRO A 1 124 ? 2.089 10.381 -10.120 1.00 59.75 124 PRO A O 1
ATOM 980 N N . VAL A 1 125 ? 1.026 12.235 -10.809 1.00 56.28 125 VAL A N 1
ATOM 981 C CA . VAL A 1 125 ? 0.627 11.690 -12.116 1.00 56.28 125 VAL A CA 1
ATOM 982 C C . VAL A 1 125 ? 1.861 11.192 -12.879 1.00 56.28 125 VAL A C 1
ATOM 984 O O . VAL A 1 125 ? 2.788 11.960 -13.126 1.00 56.28 125 VAL A O 1
ATOM 987 N N . SER A 1 126 ? 1.836 9.907 -13.249 1.00 60.78 126 SER A N 1
ATOM 988 C CA . SER A 1 126 ? 2.698 9.286 -14.267 1.00 60.78 126 SER A CA 1
ATOM 989 C C . SER A 1 126 ? 4.212 9.440 -14.061 1.00 60.78 126 SER A C 1
ATOM 991 O O . SER A 1 126 ? 4.946 9.695 -15.015 1.00 60.78 126 SER A O 1
ATOM 993 N N . ALA A 1 127 ? 4.700 9.268 -12.830 1.00 66.88 127 ALA A N 1
ATOM 994 C CA . ALA A 1 127 ? 6.134 9.165 -12.556 1.00 66.88 127 ALA A CA 1
ATOM 995 C C . ALA A 1 127 ? 6.563 7.692 -12.396 1.00 66.88 127 ALA A C 1
ATOM 997 O O . ALA A 1 127 ? 5.832 6.928 -11.762 1.00 66.88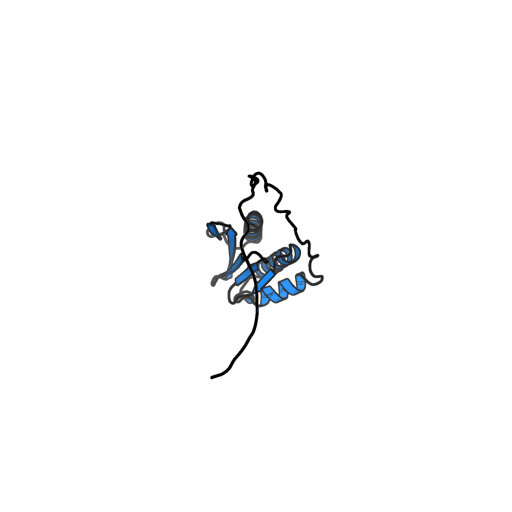 127 ALA A O 1
ATOM 998 N N . PRO A 1 128 ? 7.743 7.286 -12.908 1.00 76.19 128 PRO A N 1
ATOM 999 C CA . PRO A 1 128 ? 8.267 5.941 -12.686 1.00 76.19 128 PRO A CA 1
ATOM 1000 C C . PRO A 1 128 ? 8.500 5.677 -11.192 1.00 76.19 128 PRO A C 1
ATOM 1002 O O . PRO A 1 128 ? 8.865 6.590 -10.437 1.00 76.19 128 PRO A O 1
ATOM 1005 N N . ASP A 1 129 ? 8.361 4.416 -10.780 1.00 80.19 129 ASP A N 1
ATOM 1006 C CA . ASP A 1 129 ? 8.579 3.949 -9.404 1.00 80.19 129 ASP A CA 1
ATOM 1007 C C . ASP A 1 129 ? 10.069 3.849 -9.059 1.00 80.19 129 ASP A C 1
ATOM 1009 O O . ASP A 1 129 ? 10.630 2.787 -8.795 1.00 80.19 129 ASP A O 1
ATOM 1013 N N . THR A 1 130 ? 10.736 4.997 -9.056 1.00 85.88 130 THR A N 1
ATOM 1014 C CA . THR A 1 130 ? 12.047 5.138 -8.424 1.00 85.88 130 THR A CA 1
ATOM 1015 C C . THR A 1 130 ? 11.898 5.124 -6.901 1.00 85.88 130 THR A C 1
ATOM 1017 O O . THR A 1 130 ? 10.825 5.412 -6.363 1.00 85.88 130 THR A O 1
ATOM 1020 N N . GLU A 1 131 ? 12.986 4.850 -6.181 1.00 86.25 131 GLU A N 1
ATOM 1021 C CA . GLU A 1 131 ? 12.996 4.898 -4.713 1.00 86.25 131 GLU A CA 1
ATOM 1022 C C . GLU A 1 131 ? 12.498 6.251 -4.169 1.00 86.25 131 GLU A C 1
ATOM 1024 O O . GLU A 1 131 ? 11.727 6.294 -3.209 1.00 86.25 131 GLU A O 1
ATOM 1029 N N . SER A 1 132 ? 12.889 7.367 -4.797 1.00 86.75 132 SER A N 1
ATOM 1030 C CA . SER A 1 132 ? 12.451 8.703 -4.380 1.00 86.75 132 SER A CA 1
ATOM 1031 C C . SER A 1 132 ? 10.960 8.929 -4.639 1.00 86.75 132 SER A C 1
ATOM 1033 O O . SER A 1 132 ? 10.278 9.475 -3.768 1.00 86.75 132 SER A O 1
ATOM 1035 N N . THR A 1 133 ? 10.430 8.461 -5.776 1.00 88.69 133 THR A N 1
ATOM 1036 C CA . THR A 1 133 ? 8.991 8.519 -6.082 1.00 88.69 133 THR A CA 1
ATOM 1037 C C . THR A 1 133 ? 8.187 7.727 -5.055 1.00 88.69 133 THR A C 1
ATOM 1039 O O . THR A 1 133 ? 7.219 8.246 -4.502 1.00 88.69 133 THR A O 1
ATOM 1042 N N . LEU A 1 134 ? 8.601 6.492 -4.756 1.00 89.12 134 LEU A N 1
ATOM 1043 C CA . LEU A 1 134 ? 7.907 5.614 -3.811 1.00 89.12 134 LEU A CA 1
ATOM 1044 C C . LEU A 1 134 ? 7.912 6.188 -2.388 1.00 89.12 134 LEU A C 1
ATOM 1046 O O . LEU A 1 134 ? 6.869 6.220 -1.734 1.00 89.12 134 LEU A O 1
ATOM 1050 N N . LYS A 1 135 ? 9.042 6.742 -1.930 1.00 89.06 135 LYS A N 1
ATOM 1051 C CA . LYS A 1 135 ? 9.115 7.449 -0.640 1.00 89.06 135 LYS A CA 1
ATOM 1052 C C . LYS A 1 135 ? 8.228 8.693 -0.608 1.00 89.06 135 LYS A C 1
ATOM 1054 O O . LYS A 1 135 ? 7.597 8.964 0.411 1.00 89.06 135 LYS A O 1
ATOM 1059 N N . ALA A 1 136 ? 8.151 9.446 -1.705 1.00 88.75 136 ALA A N 1
ATOM 1060 C CA . ALA A 1 136 ? 7.265 10.604 -1.797 1.00 88.75 136 ALA A CA 1
ATOM 1061 C C . ALA A 1 136 ? 5.783 10.193 -1.746 1.00 88.75 136 ALA A C 1
ATOM 1063 O O . ALA A 1 136 ? 5.014 10.807 -1.004 1.00 88.75 136 ALA A O 1
ATOM 1064 N N . LYS A 1 137 ? 5.397 9.127 -2.464 1.00 89.06 137 LYS A N 1
ATOM 1065 C CA . LYS A 1 137 ? 4.053 8.530 -2.391 1.00 89.06 137 LYS A CA 1
ATOM 1066 C C . LYS A 1 137 ? 3.728 8.089 -0.959 1.00 89.06 137 LYS A C 1
ATOM 1068 O O . LYS A 1 137 ? 2.706 8.502 -0.419 1.00 89.06 137 LYS A O 1
ATOM 1073 N N . GLN A 1 138 ? 4.628 7.351 -0.300 1.00 89.62 138 GLN A N 1
ATOM 1074 C CA . GLN A 1 138 ? 4.445 6.916 1.091 1.00 89.62 138 GLN A CA 1
ATOM 1075 C C . GLN A 1 138 ? 4.310 8.097 2.058 1.00 89.62 138 GLN A C 1
ATOM 1077 O O . GLN A 1 138 ? 3.450 8.080 2.936 1.00 89.62 138 GLN A O 1
ATOM 1082 N N . LYS A 1 139 ? 5.133 9.141 1.901 1.00 90.38 139 LYS A N 1
ATOM 1083 C CA . LYS A 1 139 ? 5.051 10.342 2.739 1.00 90.38 139 LYS A CA 1
ATOM 1084 C C . LYS A 1 139 ? 3.672 10.991 2.637 1.00 90.38 139 LYS A C 1
ATOM 1086 O O . LYS A 1 139 ? 3.062 11.247 3.668 1.00 90.38 139 LYS A O 1
ATOM 1091 N N . ARG A 1 140 ? 3.175 11.211 1.417 1.00 88.25 140 ARG A N 1
ATOM 1092 C CA . ARG A 1 140 ? 1.837 11.778 1.200 1.00 88.25 140 ARG A CA 1
ATOM 1093 C C . ARG A 1 140 ? 0.749 10.855 1.746 1.00 88.25 140 ARG A C 1
ATOM 1095 O O . ARG A 1 140 ? -0.179 11.330 2.380 1.00 88.25 140 ARG A O 1
ATOM 1102 N N . LEU A 1 141 ? 0.882 9.539 1.576 1.00 90.56 141 LEU A N 1
ATOM 1103 C CA . LEU A 1 141 ? -0.076 8.568 2.115 1.00 90.56 141 LEU A CA 1
ATOM 1104 C C . LEU A 1 141 ? -0.173 8.705 3.637 1.00 90.56 141 LEU A C 1
ATOM 1106 O O . LEU A 1 141 ? -1.265 8.765 4.190 1.00 90.56 141 LEU A O 1
ATOM 1110 N N . ASN A 1 142 ? 0.973 8.845 4.299 1.00 88.69 142 ASN A N 1
ATOM 1111 C CA . ASN A 1 142 ? 1.056 9.033 5.741 1.00 88.69 142 ASN A CA 1
ATOM 1112 C C . ASN A 1 142 ? 0.462 10.359 6.237 1.00 88.69 142 ASN A C 1
ATOM 1114 O O . ASN A 1 142 ? 0.081 10.426 7.399 1.00 88.69 142 ASN A O 1
ATOM 1118 N N . GLU A 1 143 ? 0.343 11.390 5.396 1.00 89.31 143 GLU A N 1
ATOM 1119 C CA . GLU A 1 143 ? -0.338 12.646 5.752 1.00 89.31 143 GLU A CA 1
ATOM 1120 C C . GLU A 1 143 ? -1.865 12.463 5.887 1.00 89.31 143 GLU A C 1
ATOM 1122 O O . GLU A 1 143 ? -2.526 13.278 6.531 1.00 89.31 143 GLU A O 1
ATOM 1127 N N . HIS A 1 144 ? -2.423 11.379 5.333 1.00 86.00 144 HIS A N 1
ATOM 1128 C CA . HIS A 1 144 ? -3.856 11.061 5.365 1.00 86.00 144 HIS A CA 1
ATOM 1129 C C . HIS A 1 144 ? -4.242 9.955 6.367 1.00 86.00 144 HIS A C 1
ATOM 1131 O O . HIS A 1 144 ? -5.427 9.622 6.475 1.00 86.00 144 HIS A O 1
ATOM 1137 N N . LEU A 1 145 ? -3.270 9.371 7.078 1.00 84.06 145 LEU A N 1
ATOM 1138 C CA . LEU A 1 145 ? -3.421 8.174 7.921 1.00 84.06 145 LEU A CA 1
ATOM 1139 C C . LEU A 1 145 ? -3.361 8.453 9.422 1.00 84.06 145 LEU A C 1
ATOM 1141 O O . LEU A 1 145 ? -4.126 7.769 10.146 1.00 84.06 145 LEU A O 1
#

Foldseek 3Di:
DDDDDDDDDDDDDDDDDDDDDPDDPPDDPDPPPVQPAQDPCLLVVQLVQLVQEPLLVVADPLVNVLSSVLSSVLSRSPWDWHHDHFWIWTADPVGTAKIWGQDPVRDTWIWGQAPPVGTDTQADPDDDPDVVRSVSSSVSSVVRD

Radius of gyration: 25.82 Å; chains: 1; bounding box: 80×46×53 Å

Sequence (145 aa):
MKDILLQHSLWIGIVFAGVLAVALVSKTIMRSELSTSPPSHYRKTARTTVNRVHGYDDLTDHQQAFLRECAADFLQRGYDLNAQVDRLEVTTSNGPRACLTITEDATIEMLAYVKPDGWQRIDPVSAPDTESTLKAKQKRLNEHL

pLDDT: mean 77.02, std 21.28, range [33.5, 96.12]

Secondary structure (DSSP, 8-state):
---------------------------------------TTHHHHHHHHHTTSTTGGGS-HHHHHHHHHHHHHHHHTT-EEEE-SSEEEEEETTEEEEEEEE-TTS-EEEEEEETTTEEEE-PPTT----HHHHHHHHHHHHHT-